Protein AF-A0A3C0Q3Q3-F1 (afdb_monomer_lite)

pLDDT: mean 77.37, std 17.8, range [29.98, 95.62]

Radius of gyration: 18.79 Å; chains: 1; bounding box: 55×65×34 Å

Foldseek 3Di:
DDDPCPPPPPFLKDFFDADPDPPVVVLNLLNVQLVVQLVPDDDPDVLCSLQVSLVVSCVVVVHDSLVSVVSRLLRPIAHQPSSGDPVNVVVLVVVVVVCVVVVDDDDPSSVVNQVSCVVVVNRPCPVVVVDDPDPPDDPDDDD

Structure (mmCIF, N/CA/C/O backbone):
data_AF-A0A3C0Q3Q3-F1
#
_entry.id   AF-A0A3C0Q3Q3-F1
#
loop_
_atom_site.group_PDB
_atom_site.id
_atom_site.type_symbol
_atom_site.label_atom_id
_atom_site.label_alt_id
_atom_site.label_comp_id
_atom_site.label_asym_id
_atom_site.label_entity_id
_atom_site.label_seq_id
_atom_site.pdbx_PDB_ins_code
_atom_site.Cartn_x
_atom_site.Cartn_y
_atom_site.Cartn_z
_atom_site.occupancy
_atom_site.B_iso_or_equiv
_atom_site.auth_seq_id
_atom_site.auth_comp_id
_atom_site.auth_asym_id
_atom_site.auth_atom_id
_atom_site.pdbx_PDB_model_num
ATOM 1 N N . MET A 1 1 ? -4.913 -23.157 -10.379 1.00 36.84 1 MET A N 1
ATOM 2 C CA . MET A 1 1 ? -3.984 -22.253 -9.663 1.00 36.84 1 MET A CA 1
ATOM 3 C C . MET A 1 1 ? -4.262 -22.405 -8.175 1.00 36.84 1 MET A C 1
ATOM 5 O O . MET A 1 1 ? -5.402 -22.213 -7.777 1.00 36.84 1 MET A O 1
ATOM 9 N N . LYS A 1 2 ? -3.289 -22.877 -7.382 1.00 29.98 2 LYS A N 1
ATOM 10 C CA . LYS A 1 2 ? -3.445 -23.031 -5.925 1.00 29.98 2 LYS A CA 1
ATOM 11 C C . LYS A 1 2 ? -3.562 -21.637 -5.307 1.00 29.98 2 LYS A C 1
ATOM 13 O O . LYS A 1 2 ? -2.643 -20.840 -5.480 1.00 29.98 2 LYS A O 1
ATOM 18 N N . LYS A 1 3 ? -4.666 -21.350 -4.612 1.00 36.56 3 LYS A N 1
ATOM 19 C CA . LYS A 1 3 ? -4.707 -20.232 -3.667 1.00 36.56 3 LYS A CA 1
ATOM 20 C C . LYS A 1 3 ? -3.620 -20.496 -2.627 1.00 36.56 3 LYS A C 1
ATOM 22 O O . LYS A 1 3 ? -3.539 -21.589 -2.073 1.00 36.56 3 LYS A O 1
ATOM 27 N N . VAL A 1 4 ? -2.714 -19.541 -2.450 1.00 47.16 4 VAL A N 1
ATOM 28 C CA . VAL A 1 4 ? -1.815 -19.543 -1.299 1.00 47.16 4 VAL A CA 1
ATOM 29 C C . VAL A 1 4 ? -2.683 -19.068 -0.145 1.00 47.16 4 VAL A C 1
ATOM 31 O O . VAL A 1 4 ? -2.879 -17.869 0.031 1.00 47.16 4 VAL A O 1
ATOM 34 N N . ASP A 1 5 ? -3.286 -20.022 0.557 1.00 40.38 5 ASP A N 1
ATOM 35 C CA . ASP A 1 5 ? -4.133 -19.766 1.716 1.00 40.38 5 ASP A CA 1
ATOM 36 C C . ASP A 1 5 ? -3.235 -19.337 2.889 1.00 40.38 5 ASP A C 1
ATOM 38 O O . ASP A 1 5 ? -2.856 -20.119 3.760 1.00 40.38 5 ASP A O 1
ATOM 42 N N . CYS A 1 6 ? -2.809 -18.074 2.874 1.00 49.09 6 CYS A N 1
ATOM 43 C CA . CYS A 1 6 ? -2.402 -17.386 4.087 1.00 49.09 6 CYS A CA 1
ATOM 44 C C . CYS A 1 6 ? -3.702 -17.077 4.833 1.00 49.09 6 CYS A C 1
ATOM 46 O O . CYS A 1 6 ? -4.398 -16.128 4.476 1.00 49.09 6 CYS A O 1
ATOM 48 N N . ASN A 1 7 ? -4.079 -17.927 5.790 1.00 45.56 7 ASN A N 1
ATOM 49 C CA . ASN A 1 7 ? -5.319 -17.785 6.551 1.00 45.56 7 ASN A CA 1
ATOM 50 C C . ASN A 1 7 ? -5.279 -16.531 7.441 1.00 45.56 7 ASN A C 1
ATOM 52 O O . ASN A 1 7 ? -5.017 -16.605 8.635 1.00 45.56 7 ASN A O 1
ATOM 56 N N . PHE A 1 8 ? -5.595 -15.381 6.851 1.00 56.03 8 PHE A N 1
ATOM 57 C CA . PHE A 1 8 ? -5.968 -14.138 7.527 1.00 56.03 8 PHE A CA 1
ATOM 58 C C . PHE A 1 8 ? -7.451 -14.169 7.941 1.00 56.03 8 PHE A C 1
ATOM 60 O O . PHE A 1 8 ? -8.127 -13.142 7.892 1.00 56.03 8 PHE A O 1
ATOM 67 N N . GLU A 1 9 ? -7.997 -15.341 8.287 1.00 45.59 9 GLU A N 1
ATOM 68 C CA . GLU A 1 9 ? -9.405 -15.498 8.666 1.00 45.59 9 GLU A CA 1
ATOM 69 C C . GLU A 1 9 ? -9.713 -14.603 9.880 1.00 45.59 9 GLU A C 1
ATOM 71 O O . GLU A 1 9 ? -9.248 -14.845 10.990 1.00 45.59 9 GLU A O 1
ATOM 76 N N . GLY A 1 10 ? -10.458 -13.517 9.645 1.00 54.94 10 GLY A N 1
ATOM 77 C CA . GLY A 1 10 ? -10.829 -12.520 10.659 1.00 54.94 10 GLY A CA 1
ATOM 78 C C . GLY A 1 10 ? -10.068 -11.190 10.594 1.00 54.94 10 GLY A C 1
ATOM 79 O O . GLY A 1 10 ? -10.497 -10.224 11.216 1.00 54.94 10 GLY A O 1
ATOM 80 N N . SER A 1 11 ? -8.991 -11.095 9.814 1.00 62.62 11 SER A N 1
ATOM 81 C CA . SER A 1 11 ? -8.273 -9.839 9.552 1.00 62.62 11 SER A CA 1
ATOM 82 C C . SER A 1 11 ? -8.690 -9.280 8.193 1.00 62.62 11 SER A C 1
ATOM 84 O O . SER A 1 11 ? -8.646 -9.989 7.192 1.00 62.62 11 SER A O 1
ATOM 86 N N . HIS A 1 12 ? -9.100 -8.010 8.141 1.00 81.12 12 HIS A N 1
ATOM 87 C CA . HIS A 1 12 ? -9.500 -7.314 6.912 1.00 81.12 12 HIS A CA 1
ATOM 88 C C . HIS A 1 12 ? -8.289 -6.985 6.016 1.00 81.12 12 HIS A C 1
ATOM 90 O O . HIS A 1 12 ? -8.049 -5.827 5.674 1.00 81.12 12 HIS A O 1
ATOM 96 N N . ILE A 1 13 ? -7.507 -8.006 5.665 1.00 86.38 13 ILE A N 1
ATOM 97 C CA . ILE A 1 13 ? -6.266 -7.910 4.902 1.00 86.38 13 ILE A CA 1
ATOM 98 C C . ILE A 1 13 ? -6.406 -8.741 3.626 1.00 86.38 13 ILE A C 1
ATOM 100 O O . ILE A 1 13 ? -6.746 -9.922 3.667 1.00 86.38 13 ILE A O 1
ATOM 104 N N . LEU A 1 14 ? -6.118 -8.120 2.487 1.00 89.06 14 LEU A N 1
ATOM 105 C CA . LEU A 1 14 ? -5.959 -8.758 1.188 1.00 89.06 14 LEU A CA 1
ATOM 106 C C . LEU A 1 14 ? -4.491 -8.641 0.794 1.00 89.06 14 LEU A C 1
ATOM 108 O O . LEU A 1 14 ? -3.936 -7.543 0.770 1.00 89.06 14 LEU A O 1
ATOM 112 N N . LEU A 1 15 ? -3.859 -9.778 0.518 1.00 89.06 15 LEU A N 1
ATOM 113 C CA . LEU A 1 15 ? -2.452 -9.829 0.140 1.00 89.06 15 LEU A CA 1
ATOM 114 C C . LEU A 1 15 ? -2.222 -9.328 -1.294 1.00 89.06 15 LEU A C 1
ATOM 116 O O . LEU A 1 15 ? -3.095 -9.509 -2.146 1.00 89.06 15 LEU A O 1
ATOM 120 N N . PRO A 1 16 ? -1.033 -8.764 -1.579 1.00 90.81 16 PRO A N 1
ATOM 121 C CA . PRO A 1 16 ? -0.663 -8.370 -2.929 1.00 90.81 16 PRO A CA 1
ATOM 122 C C . PRO A 1 16 ? -0.561 -9.591 -3.847 1.00 90.81 16 PRO A C 1
ATOM 124 O O . PRO A 1 16 ? -0.322 -10.722 -3.408 1.00 90.81 16 PRO A O 1
ATOM 127 N N . LEU A 1 17 ? -0.711 -9.347 -5.142 1.00 89.81 17 LEU A N 1
ATOM 128 C CA . LEU A 1 17 ? -0.505 -10.333 -6.192 1.00 89.81 17 LEU A CA 1
ATOM 129 C C . LEU A 1 17 ? 0.885 -10.153 -6.813 1.00 89.81 17 LEU A C 1
ATOM 131 O O . LEU A 1 17 ? 1.418 -9.041 -6.816 1.00 89.81 17 LEU A O 1
ATOM 135 N N . PRO A 1 18 ? 1.490 -11.231 -7.340 1.00 90.75 18 PRO A N 1
ATOM 136 C CA . PRO A 1 18 ? 2.739 -11.099 -8.072 1.00 90.75 18 PRO A CA 1
ATOM 137 C C . PRO A 1 18 ? 2.527 -10.189 -9.292 1.00 90.75 18 PRO A C 1
ATOM 139 O O . PRO A 1 18 ? 1.487 -10.300 -9.955 1.00 90.75 18 PRO A O 1
ATOM 142 N N . PRO A 1 19 ? 3.489 -9.311 -9.621 1.00 89.38 19 PRO A N 1
ATOM 143 C CA . PRO A 1 19 ? 3.409 -8.524 -10.840 1.00 89.38 19 PRO A CA 1
ATOM 144 C C . PRO A 1 19 ? 3.380 -9.449 -12.061 1.00 89.38 19 PRO A C 1
ATOM 146 O O . PRO A 1 19 ? 4.109 -10.438 -12.136 1.00 89.38 19 PRO A O 1
ATOM 149 N N . MET A 1 20 ? 2.502 -9.130 -13.012 1.00 84.31 20 MET A N 1
ATOM 150 C CA . MET A 1 20 ? 2.308 -9.920 -14.237 1.00 84.31 20 MET A CA 1
ATOM 151 C C . MET A 1 20 ? 3.218 -9.458 -15.381 1.00 84.31 20 MET A C 1
ATOM 153 O O . MET A 1 20 ? 3.383 -10.180 -16.362 1.00 84.31 20 MET A O 1
ATOM 157 N N . ASP A 1 21 ? 3.783 -8.253 -15.274 1.00 85.94 21 ASP A N 1
ATOM 158 C CA . ASP A 1 21 ? 4.706 -7.716 -16.266 1.00 85.94 21 ASP A CA 1
ATOM 159 C C . ASP A 1 21 ? 6.110 -8.289 -16.045 1.00 85.94 21 ASP A C 1
ATOM 161 O O . ASP A 1 21 ? 6.652 -8.254 -14.942 1.00 85.94 21 ASP A O 1
ATOM 165 N N . VAL A 1 22 ? 6.713 -8.791 -17.120 1.00 75.38 22 VAL A N 1
ATOM 166 C CA . VAL A 1 22 ? 8.070 -9.352 -17.122 1.00 75.38 22 VAL A CA 1
ATOM 167 C C . VAL A 1 22 ? 9.118 -8.264 -16.864 1.00 75.38 22 VAL A C 1
ATOM 169 O O . VAL A 1 22 ? 10.205 -8.569 -16.393 1.00 75.38 22 VAL A O 1
ATOM 172 N N . LYS A 1 23 ? 8.800 -6.992 -17.141 1.00 84.31 23 LYS A N 1
ATOM 173 C CA . LYS A 1 23 ? 9.710 -5.857 -16.910 1.00 84.31 23 LYS A CA 1
ATOM 174 C C . LYS A 1 23 ? 9.690 -5.322 -15.476 1.00 84.31 23 LYS A C 1
ATOM 176 O O . LYS A 1 23 ? 10.527 -4.489 -15.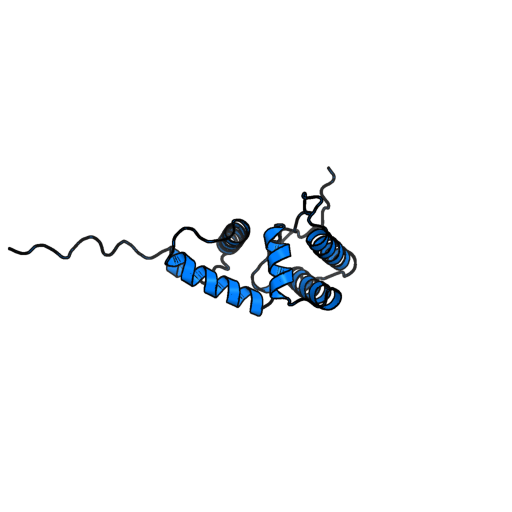141 1.00 84.31 23 LYS A O 1
ATOM 181 N N . ALA A 1 24 ? 8.764 -5.787 -14.641 1.00 87.56 24 ALA A N 1
ATOM 182 C CA . ALA A 1 24 ? 8.590 -5.335 -13.262 1.00 87.56 24 ALA A CA 1
ATOM 183 C C . ALA A 1 24 ? 9.486 -6.129 -12.288 1.00 87.56 24 ALA A C 1
ATOM 185 O O . ALA A 1 24 ? 9.014 -6.718 -11.313 1.00 87.56 24 ALA A O 1
ATOM 186 N N . GLU A 1 25 ? 10.787 -6.217 -12.597 1.00 90.69 25 GLU A N 1
ATOM 187 C CA . GLU A 1 25 ? 11.763 -6.978 -11.798 1.00 90.69 25 GLU A CA 1
ATOM 188 C C . GLU A 1 25 ? 11.867 -6.426 -10.371 1.00 90.69 25 GLU A C 1
ATOM 190 O O . GLU A 1 25 ? 11.909 -7.184 -9.403 1.00 90.69 25 GLU A O 1
ATOM 195 N N . PHE A 1 26 ? 11.827 -5.100 -10.234 1.00 91.50 26 PHE A N 1
ATOM 196 C CA . PHE A 1 26 ? 11.907 -4.425 -8.944 1.00 91.50 26 PHE A CA 1
ATOM 197 C C . PHE A 1 26 ? 10.679 -4.710 -8.071 1.00 91.50 26 PHE A C 1
ATOM 199 O O . PHE A 1 26 ? 10.800 -5.075 -6.903 1.00 91.50 26 PHE A O 1
ATOM 206 N N . GLU A 1 27 ? 9.480 -4.603 -8.639 1.00 92.88 27 GLU A N 1
ATOM 207 C CA . GLU A 1 27 ? 8.223 -4.891 -7.955 1.00 92.88 27 GLU A CA 1
ATOM 208 C C . GLU A 1 27 ? 8.109 -6.377 -7.600 1.00 92.88 27 GLU A C 1
ATOM 210 O O . GLU A 1 27 ? 7.559 -6.723 -6.551 1.00 92.88 27 GLU A O 1
ATOM 215 N N . MET A 1 28 ? 8.654 -7.262 -8.443 1.00 94.00 28 MET A N 1
ATOM 216 C CA . MET A 1 28 ? 8.743 -8.690 -8.147 1.00 94.00 28 MET A CA 1
ATOM 217 C C . MET A 1 28 ? 9.643 -8.935 -6.934 1.00 94.00 28 MET A C 1
ATOM 219 O O . MET A 1 28 ? 9.269 -9.697 -6.042 1.00 94.00 28 MET A O 1
ATOM 223 N N . ASP A 1 29 ? 10.787 -8.258 -6.854 1.00 94.25 29 ASP A N 1
ATOM 224 C CA . ASP A 1 29 ? 11.692 -8.353 -5.709 1.00 94.25 29 ASP A CA 1
ATOM 225 C C . ASP A 1 29 ? 11.038 -7.859 -4.412 1.00 94.25 29 ASP A C 1
ATOM 227 O O . ASP A 1 29 ? 11.123 -8.544 -3.384 1.00 94.25 29 ASP A O 1
ATOM 231 N N . VAL A 1 30 ? 10.323 -6.728 -4.463 1.00 94.81 30 VAL A N 1
ATOM 232 C CA . VAL A 1 30 ? 9.508 -6.221 -3.344 1.00 94.81 30 VAL A CA 1
ATOM 233 C C . VAL A 1 30 ? 8.496 -7.283 -2.906 1.00 94.81 30 VAL A C 1
ATOM 235 O O . VAL A 1 30 ? 8.448 -7.662 -1.731 1.00 94.81 30 VAL A O 1
ATOM 238 N N . TYR A 1 31 ? 7.718 -7.811 -3.855 1.00 94.69 31 TYR A N 1
ATOM 239 C CA . TYR A 1 31 ? 6.688 -8.817 -3.610 1.00 94.69 31 TYR A CA 1
ATOM 240 C C . TYR A 1 31 ? 7.255 -10.088 -2.966 1.00 94.69 31 TYR A C 1
ATOM 242 O O . TYR A 1 31 ? 6.741 -10.563 -1.949 1.00 94.69 31 TYR A O 1
ATOM 250 N N . VAL A 1 32 ? 8.330 -10.643 -3.532 1.00 94.69 32 VAL A N 1
ATOM 251 C CA . VAL A 1 32 ? 8.940 -11.893 -3.062 1.00 94.69 32 VAL A CA 1
ATOM 252 C C . VAL A 1 32 ? 9.472 -11.730 -1.643 1.00 94.69 32 VAL A C 1
ATOM 254 O O . VAL A 1 32 ? 9.241 -12.605 -0.804 1.00 94.69 32 VAL A O 1
ATOM 257 N N . ARG A 1 33 ? 10.158 -10.620 -1.346 1.00 94.25 33 ARG A N 1
ATOM 258 C CA . ARG A 1 33 ? 10.709 -10.354 -0.009 1.00 94.25 33 ARG A CA 1
ATOM 259 C C . ARG A 1 33 ? 9.601 -10.170 1.022 1.00 94.25 33 ARG A C 1
ATOM 261 O O . ARG A 1 33 ? 9.660 -10.798 2.080 1.00 94.25 33 ARG A O 1
ATOM 268 N N . PHE A 1 34 ? 8.565 -9.409 0.679 1.00 94.56 34 PHE A N 1
ATOM 269 C CA . PHE A 1 34 ? 7.393 -9.199 1.527 1.00 94.56 34 PHE A CA 1
ATOM 270 C C . PHE A 1 34 ? 6.683 -10.520 1.858 1.00 94.56 34 PHE A C 1
ATOM 272 O O . PHE A 1 34 ? 6.510 -10.881 3.024 1.00 94.56 34 PHE A O 1
ATOM 279 N N . MET A 1 35 ? 6.343 -11.304 0.831 1.00 93.75 35 MET A N 1
ATOM 280 C CA . MET A 1 35 ? 5.658 -12.589 0.997 1.00 93.75 35 MET A CA 1
ATOM 281 C C . MET A 1 35 ? 6.513 -13.622 1.735 1.00 93.75 35 MET A C 1
ATOM 283 O O . MET A 1 35 ? 5.987 -14.456 2.477 1.00 93.75 35 MET A O 1
ATOM 287 N N . ARG A 1 36 ? 7.838 -13.583 1.550 1.00 92.12 36 ARG A N 1
ATOM 288 C CA . ARG A 1 36 ? 8.771 -14.440 2.285 1.00 92.12 36 ARG A CA 1
ATOM 289 C C . ARG A 1 36 ? 8.784 -14.094 3.769 1.00 92.12 36 ARG A C 1
ATOM 291 O O . ARG A 1 36 ? 8.708 -15.017 4.577 1.00 92.12 36 ARG A O 1
ATOM 298 N N . TYR A 1 37 ? 8.837 -12.810 4.119 1.00 91.69 37 TYR A N 1
ATOM 299 C CA . TYR A 1 37 ? 8.818 -12.365 5.512 1.00 91.69 37 TYR A CA 1
ATOM 300 C C . TYR A 1 37 ? 7.537 -12.818 6.222 1.00 91.69 37 TYR A C 1
ATOM 302 O O . TYR A 1 37 ? 7.613 -13.487 7.252 1.00 91.69 37 TYR A O 1
ATOM 310 N N . LEU A 1 38 ? 6.369 -12.566 5.617 1.00 89.19 38 LEU A N 1
ATOM 311 C CA . LEU A 1 38 ? 5.073 -12.965 6.183 1.00 89.19 38 LEU A CA 1
ATOM 312 C C . LEU A 1 38 ? 4.941 -14.479 6.409 1.00 89.19 38 LEU A C 1
ATOM 314 O O . LEU A 1 38 ? 4.206 -14.910 7.291 1.00 89.19 38 LEU A O 1
ATOM 318 N N . ARG A 1 39 ? 5.645 -15.302 5.623 1.00 88.00 39 ARG A N 1
ATOM 319 C CA . ARG A 1 39 ? 5.668 -16.761 5.809 1.00 88.00 39 ARG A CA 1
ATOM 320 C C . ARG A 1 39 ? 6.632 -17.205 6.910 1.00 88.00 39 ARG A C 1
ATOM 322 O O . ARG A 1 39 ? 6.413 -18.246 7.521 1.00 88.00 39 ARG A O 1
ATOM 329 N N . GLN A 1 40 ? 7.731 -16.481 7.100 1.00 86.88 40 GLN A N 1
ATOM 330 C CA . GLN A 1 40 ? 8.800 -16.862 8.024 1.00 86.88 40 GLN A CA 1
ATOM 331 C C . GLN A 1 40 ? 8.534 -16.409 9.456 1.00 86.88 40 GLN A C 1
ATOM 333 O O . GLN A 1 40 ? 8.946 -17.095 10.390 1.00 86.88 40 GLN A O 1
ATOM 338 N N . VAL A 1 41 ? 7.864 -15.272 9.630 1.00 80.56 41 VAL A N 1
ATOM 339 C CA . VAL A 1 41 ? 7.629 -14.678 10.944 1.00 80.56 41 VAL A CA 1
ATOM 340 C C . VAL A 1 41 ? 6.186 -14.958 11.369 1.00 80.56 41 VAL A C 1
ATOM 342 O O . VAL A 1 41 ? 5.265 -14.382 10.792 1.00 80.56 41 VAL A O 1
ATOM 345 N N . PRO A 1 42 ? 5.948 -15.837 12.360 1.00 75.62 42 PRO A N 1
ATOM 346 C CA . PRO A 1 42 ? 4.610 -16.037 12.897 1.00 75.62 42 PRO A CA 1
ATOM 347 C C . PRO A 1 42 ? 4.206 -14.802 13.706 1.00 75.62 42 PRO A C 1
ATOM 349 O O . PRO A 1 42 ? 4.866 -14.451 14.684 1.00 75.62 42 PRO A O 1
ATOM 352 N N . VAL A 1 43 ? 3.115 -14.143 13.314 1.00 77.50 43 VAL A N 1
ATOM 353 C CA . VAL A 1 43 ? 2.616 -12.946 14.001 1.00 77.50 43 VAL A CA 1
ATOM 354 C C . VAL A 1 43 ? 1.189 -13.184 14.472 1.00 77.50 43 VAL A C 1
ATOM 356 O O . VAL A 1 43 ? 0.305 -13.464 13.672 1.00 77.50 43 VAL A O 1
ATOM 359 N N . SER A 1 44 ? 0.942 -13.027 15.775 1.00 76.88 44 SER A N 1
ATOM 360 C CA . SER A 1 44 ? -0.403 -13.169 16.357 1.00 76.88 44 SER A CA 1
ATOM 361 C C . SER A 1 44 ? -1.352 -12.033 15.952 1.00 76.88 44 SER A C 1
ATOM 363 O O . SER A 1 44 ? -2.568 -12.176 16.030 1.00 76.88 44 SER A O 1
ATOM 365 N N . ARG A 1 45 ? -0.796 -10.881 15.552 1.00 82.00 45 ARG A N 1
ATOM 366 C CA . ARG A 1 45 ? -1.514 -9.690 15.080 1.00 82.00 45 ARG A CA 1
ATOM 367 C C . ARG A 1 45 ? -1.102 -9.361 13.650 1.00 82.00 45 ARG A C 1
ATOM 369 O O . ARG A 1 45 ? -0.068 -8.739 13.421 1.00 82.00 45 ARG A O 1
ATOM 376 N N . HIS A 1 46 ? -1.936 -9.760 12.705 1.00 83.62 46 HIS A N 1
ATOM 377 C CA . HIS A 1 46 ? -1.652 -9.664 11.279 1.00 83.62 46 HIS A CA 1
ATOM 378 C C . HIS A 1 46 ? -1.375 -8.237 10.777 1.00 83.62 46 HIS A C 1
ATOM 380 O O . HIS A 1 46 ? -0.489 -8.064 9.945 1.00 83.62 46 HIS A O 1
ATOM 386 N N . ASP A 1 47 ? -2.038 -7.216 11.329 1.00 83.94 47 ASP A N 1
ATOM 387 C CA . ASP A 1 47 ? -1.804 -5.811 10.949 1.00 83.94 47 ASP A CA 1
ATOM 388 C C . ASP A 1 47 ? -0.369 -5.366 11.261 1.00 83.94 47 ASP A C 1
ATOM 390 O O . ASP A 1 47 ? 0.284 -4.717 10.449 1.00 83.94 47 ASP A O 1
ATOM 394 N N . ILE A 1 48 ? 0.146 -5.782 12.425 1.00 86.19 48 ILE A N 1
ATOM 395 C CA . ILE A 1 48 ? 1.531 -5.513 12.826 1.00 86.19 48 ILE A CA 1
ATOM 396 C C . ILE A 1 48 ? 2.484 -6.270 11.906 1.00 86.19 48 ILE A C 1
ATOM 398 O O . ILE A 1 48 ? 3.490 -5.711 11.494 1.00 86.19 48 ILE A O 1
ATOM 402 N N . GLY A 1 49 ? 2.150 -7.512 11.546 1.00 89.75 49 GLY A N 1
ATOM 403 C CA . GLY A 1 49 ? 2.965 -8.312 10.634 1.00 89.75 49 GLY A CA 1
ATOM 404 C C . GLY A 1 49 ? 3.111 -7.680 9.251 1.00 89.75 49 GLY A C 1
ATOM 405 O O . GLY A 1 49 ? 4.189 -7.741 8.669 1.00 89.75 49 GLY A O 1
ATOM 406 N N . VAL A 1 50 ? 2.057 -7.037 8.739 1.00 91.62 50 VAL A N 1
ATOM 407 C CA . VAL A 1 50 ? 2.119 -6.281 7.479 1.00 91.62 50 VAL A CA 1
ATOM 408 C C . VAL A 1 50 ? 3.008 -5.049 7.630 1.00 91.62 50 VAL A C 1
ATOM 410 O O . VAL A 1 50 ? 3.901 -4.863 6.806 1.00 91.62 50 VAL A O 1
ATOM 413 N N . LEU A 1 51 ? 2.830 -4.257 8.692 1.00 93.06 51 LEU A N 1
ATOM 414 C CA . LEU A 1 51 ? 3.658 -3.075 8.945 1.00 93.06 51 LEU A CA 1
ATOM 415 C C . LEU A 1 51 ? 5.147 -3.434 9.062 1.00 93.06 51 LEU A C 1
ATOM 417 O O . LEU A 1 51 ? 5.985 -2.824 8.402 1.00 93.06 51 LEU A O 1
ATOM 421 N N . THR A 1 52 ? 5.482 -4.455 9.854 1.00 92.88 52 THR A N 1
ATOM 422 C CA . THR A 1 52 ? 6.877 -4.875 10.039 1.00 92.88 52 THR A CA 1
ATOM 423 C C . THR A 1 52 ? 7.456 -5.501 8.776 1.00 92.88 52 THR A C 1
ATOM 425 O O . THR A 1 52 ? 8.644 -5.342 8.515 1.00 92.88 52 THR A O 1
ATOM 428 N N . ALA A 1 53 ? 6.642 -6.184 7.966 1.00 94.06 53 ALA A N 1
ATOM 429 C CA . ALA A 1 53 ? 7.075 -6.688 6.667 1.00 94.06 53 ALA A CA 1
ATOM 430 C C . ALA A 1 53 ? 7.397 -5.548 5.689 1.00 94.06 53 ALA A C 1
ATOM 432 O O . ALA A 1 53 ? 8.375 -5.652 4.956 1.00 94.06 53 ALA A O 1
ATOM 433 N N . ILE A 1 54 ? 6.612 -4.464 5.686 1.00 94.81 54 ILE A N 1
ATOM 434 C CA . ILE A 1 54 ? 6.891 -3.268 4.875 1.00 94.81 54 ILE A CA 1
ATOM 435 C C . ILE A 1 54 ? 8.233 -2.660 5.285 1.00 94.81 54 ILE A C 1
ATOM 437 O O . ILE A 1 54 ? 9.097 -2.498 4.428 1.00 94.81 54 ILE A O 1
ATOM 441 N N . GLN A 1 55 ? 8.421 -2.402 6.582 1.00 94.25 55 GLN A N 1
ATOM 442 C CA . GLN A 1 55 ? 9.659 -1.826 7.122 1.00 94.25 55 GLN A CA 1
ATOM 443 C C . GLN A 1 55 ? 10.870 -2.713 6.822 1.00 94.25 55 GLN A C 1
ATOM 445 O O . GLN A 1 55 ? 11.891 -2.244 6.338 1.00 94.25 55 GLN A O 1
ATOM 450 N N . TYR A 1 56 ? 10.730 -4.029 7.003 1.00 94.75 56 TYR A N 1
ATOM 451 C CA . TYR A 1 56 ? 11.789 -4.978 6.669 1.00 94.75 56 TYR A CA 1
ATOM 452 C C . TYR A 1 56 ? 12.192 -4.906 5.191 1.00 94.75 56 TYR A C 1
ATOM 454 O O . TYR A 1 56 ? 13.375 -4.964 4.863 1.00 94.75 56 TYR A O 1
ATOM 462 N N . VAL A 1 57 ? 11.221 -4.816 4.278 1.00 95.62 57 VAL A N 1
ATOM 463 C CA . VAL A 1 57 ? 11.513 -4.727 2.843 1.00 95.62 57 VAL A CA 1
ATOM 464 C C . VAL A 1 57 ? 12.138 -3.376 2.496 1.00 95.62 57 VAL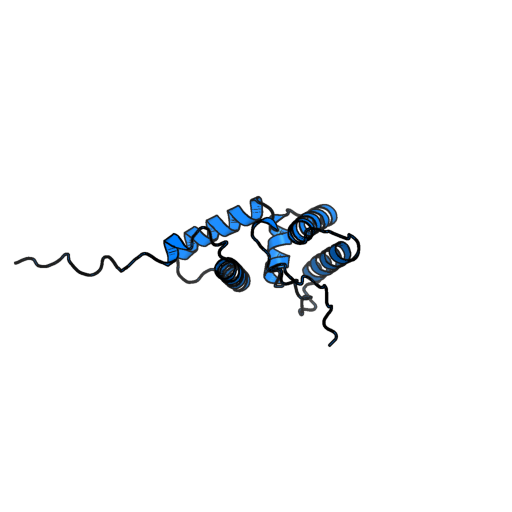 A C 1
ATOM 466 O O . VAL A 1 57 ? 13.081 -3.357 1.710 1.00 95.62 57 VAL A O 1
ATOM 469 N N . ALA A 1 58 ? 11.666 -2.286 3.100 1.00 95.50 58 ALA A N 1
ATOM 470 C CA . ALA A 1 58 ? 12.244 -0.952 2.967 1.00 95.50 58 ALA A CA 1
ATOM 471 C C . ALA A 1 58 ? 13.720 -0.926 3.388 1.00 95.50 58 ALA A C 1
ATOM 473 O O . ALA A 1 58 ? 14.574 -0.576 2.573 1.00 95.50 58 ALA A O 1
ATOM 474 N N . ASP A 1 59 ? 14.034 -1.440 4.580 1.00 95.31 59 ASP A N 1
ATOM 475 C CA . ASP A 1 59 ? 15.405 -1.554 5.089 1.00 95.31 59 ASP A CA 1
ATOM 476 C C . ASP A 1 59 ? 16.286 -2.429 4.183 1.00 95.31 59 ASP A C 1
ATOM 478 O O . ASP A 1 59 ? 17.429 -2.094 3.877 1.00 95.31 59 ASP A O 1
ATOM 482 N N . MET A 1 60 ? 15.760 -3.566 3.716 1.00 93.50 60 MET A N 1
ATOM 483 C CA . MET A 1 60 ? 16.502 -4.495 2.856 1.00 93.50 60 MET A CA 1
ATOM 484 C C . MET A 1 60 ? 16.770 -3.951 1.451 1.00 93.50 60 MET A C 1
ATOM 486 O O . MET A 1 60 ? 17.652 -4.474 0.765 1.00 93.50 60 MET A O 1
ATOM 490 N N . MET A 1 61 ? 15.970 -2.989 0.995 1.00 93.25 61 MET A N 1
ATOM 491 C CA . MET A 1 61 ? 16.074 -2.391 -0.335 1.00 93.25 61 MET A CA 1
ATOM 492 C C . MET A 1 61 ? 16.662 -0.977 -0.308 1.00 93.25 61 MET A C 1
ATOM 494 O O . MET A 1 61 ? 16.868 -0.423 -1.382 1.00 93.25 61 MET A O 1
ATOM 498 N N . ASP A 1 62 ? 16.958 -0.430 0.877 1.00 94.31 62 ASP A N 1
ATOM 499 C CA . ASP A 1 62 ? 17.414 0.952 1.089 1.00 94.31 62 ASP A CA 1
ATOM 500 C C . ASP A 1 62 ? 16.468 1.983 0.446 1.00 94.31 62 ASP A C 1
ATOM 502 O O . ASP A 1 62 ? 16.871 2.918 -0.244 1.00 94.31 62 ASP A O 1
ATOM 506 N N . MET A 1 63 ? 15.163 1.758 0.623 1.00 94.19 63 MET A N 1
ATOM 507 C CA . MET A 1 63 ? 14.096 2.577 0.050 1.00 94.19 63 MET A CA 1
ATOM 508 C C . MET A 1 63 ? 13.153 3.054 1.146 1.00 94.19 63 MET A C 1
ATOM 510 O O . MET A 1 63 ? 12.965 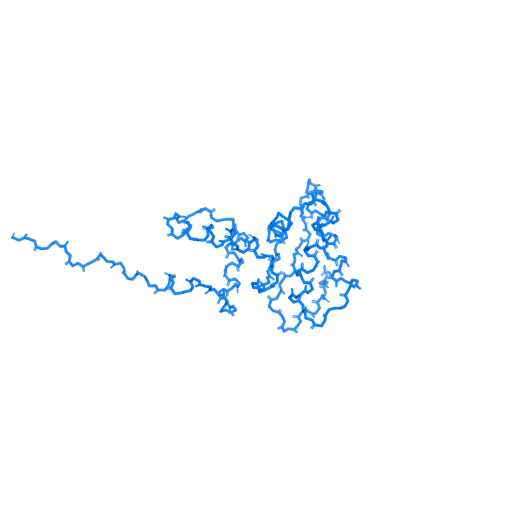2.352 2.135 1.00 94.19 63 MET A O 1
ATOM 514 N N . PRO A 1 64 ? 12.502 4.214 0.977 1.00 93.25 64 PRO A N 1
ATOM 515 C CA . PRO A 1 64 ? 11.609 4.721 1.999 1.00 93.25 64 PRO A CA 1
ATOM 516 C C . PRO A 1 64 ? 10.315 3.898 2.083 1.00 93.25 64 PRO A C 1
ATOM 518 O O . PRO A 1 64 ? 9.770 3.435 1.069 1.00 93.25 64 PRO A O 1
ATOM 521 N N . ASP A 1 65 ? 9.799 3.772 3.305 1.00 92.06 65 ASP A N 1
ATOM 522 C CA . ASP A 1 65 ? 8.592 3.019 3.650 1.00 92.06 65 ASP A CA 1
ATOM 523 C C . ASP A 1 65 ? 7.394 3.379 2.761 1.00 92.06 65 ASP A C 1
ATOM 525 O O . ASP A 1 65 ? 6.656 2.493 2.314 1.00 92.06 65 ASP A O 1
ATOM 529 N N . GLU A 1 66 ? 7.191 4.668 2.457 1.00 91.62 66 GLU A N 1
ATOM 530 C CA . GLU A 1 66 ? 6.070 5.107 1.626 1.00 91.62 66 GLU A CA 1
ATOM 531 C C . GLU A 1 66 ? 6.147 4.578 0.194 1.00 91.62 66 GLU A C 1
ATOM 533 O O . GLU A 1 66 ? 5.112 4.288 -0.414 1.00 91.62 66 GLU A O 1
ATOM 538 N N . HIS A 1 67 ? 7.355 4.414 -0.344 1.00 92.31 67 HIS A N 1
ATOM 539 C CA . HIS A 1 67 ? 7.551 3.953 -1.709 1.00 92.31 67 HIS A CA 1
ATOM 540 C C . HIS A 1 67 ? 7.251 2.459 -1.826 1.00 92.31 67 HIS A C 1
ATOM 542 O O . HIS A 1 67 ? 6.477 2.046 -2.692 1.00 92.31 67 HIS A O 1
ATOM 548 N N . ILE A 1 68 ? 7.783 1.662 -0.898 1.00 94.56 68 ILE A N 1
ATOM 549 C CA . ILE A 1 68 ? 7.511 0.223 -0.819 1.00 94.56 68 ILE A CA 1
ATOM 550 C C . ILE A 1 68 ? 6.025 -0.030 -0.564 1.00 94.56 68 ILE A C 1
ATOM 552 O O . ILE A 1 68 ? 5.405 -0.853 -1.240 1.00 94.56 68 ILE A O 1
ATOM 556 N N . THR A 1 69 ? 5.419 0.734 0.348 1.00 94.06 69 THR A N 1
ATOM 557 C CA . THR A 1 69 ? 3.981 0.647 0.626 1.00 94.06 69 THR A CA 1
ATOM 558 C C . THR A 1 69 ? 3.154 0.947 -0.617 1.00 94.06 69 THR A C 1
ATOM 560 O O . THR A 1 69 ? 2.223 0.205 -0.929 1.00 94.06 69 THR A O 1
ATOM 563 N N . LYS A 1 70 ? 3.502 2.003 -1.363 1.00 91.62 70 LYS A N 1
ATOM 564 C CA . LYS A 1 70 ? 2.815 2.355 -2.607 1.00 91.62 70 LYS A CA 1
ATOM 565 C C . LYS A 1 70 ? 2.863 1.207 -3.614 1.00 91.62 70 LYS A C 1
ATOM 567 O O . LYS A 1 70 ? 1.821 0.864 -4.161 1.00 91.62 70 LYS A O 1
ATOM 572 N N . ILE A 1 71 ? 4.033 0.603 -3.825 1.00 92.06 71 ILE A N 1
ATOM 573 C CA . ILE A 1 71 ? 4.192 -0.535 -4.743 1.00 92.06 71 ILE A CA 1
ATOM 574 C C . ILE A 1 71 ? 3.310 -1.701 -4.304 1.00 92.06 71 ILE A C 1
ATOM 576 O O . ILE A 1 71 ? 2.557 -2.239 -5.108 1.00 92.06 71 ILE A O 1
ATOM 580 N N . LEU A 1 72 ? 3.338 -2.066 -3.021 1.00 92.31 72 LEU A N 1
ATOM 581 C CA . LEU A 1 72 ? 2.517 -3.160 -2.503 1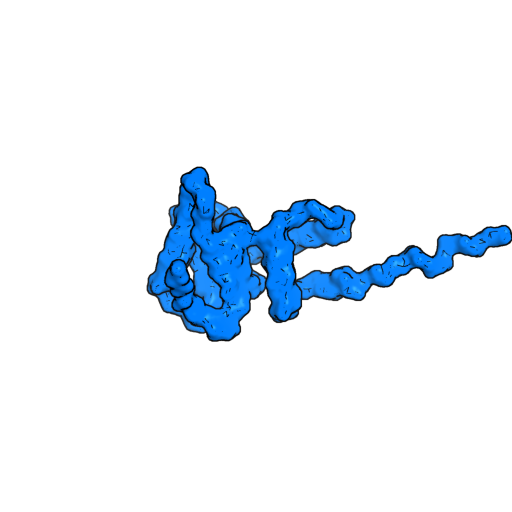.00 92.31 72 LEU A CA 1
ATOM 582 C C . LEU A 1 72 ? 1.016 -2.880 -2.668 1.00 92.31 72 LEU A C 1
ATOM 584 O O . LEU A 1 72 ? 0.262 -3.783 -3.034 1.00 92.31 72 LEU A O 1
ATOM 588 N N . VAL A 1 73 ? 0.572 -1.640 -2.446 1.00 91.56 73 VAL A N 1
ATOM 589 C CA . VAL A 1 73 ? -0.818 -1.220 -2.683 1.00 91.56 73 VAL A CA 1
ATOM 590 C C . VAL A 1 73 ? -1.170 -1.289 -4.169 1.00 91.56 73 VAL A C 1
ATOM 592 O O . VAL A 1 73 ? -2.244 -1.797 -4.504 1.00 91.56 73 VAL A O 1
ATOM 595 N N . ASP A 1 74 ? -0.281 -0.844 -5.056 1.00 89.81 74 ASP A N 1
ATOM 596 C CA . ASP A 1 74 ? -0.459 -0.937 -6.510 1.00 89.81 74 ASP A CA 1
ATOM 597 C C . ASP A 1 74 ? -0.538 -2.410 -6.974 1.00 89.81 74 ASP A C 1
ATOM 599 O O . ASP A 1 74 ? -1.326 -2.732 -7.861 1.00 89.81 74 ASP A O 1
ATOM 603 N N . LEU A 1 75 ? 0.171 -3.324 -6.300 1.00 90.06 75 LEU A N 1
ATOM 604 C CA . LEU A 1 75 ? 0.084 -4.781 -6.491 1.00 90.06 75 LEU A CA 1
ATOM 605 C C . LEU A 1 75 ? -1.154 -5.436 -5.845 1.00 90.06 75 LEU A C 1
ATOM 607 O O . LEU A 1 75 ? -1.353 -6.646 -5.973 1.00 90.06 75 LEU A O 1
ATOM 611 N N . GLY A 1 76 ? -1.996 -4.669 -5.148 1.00 89.12 76 GLY A N 1
ATOM 612 C CA . GLY A 1 76 ? -3.266 -5.148 -4.592 1.00 89.12 76 GLY A CA 1
ATOM 613 C C . GLY A 1 76 ? -3.286 -5.394 -3.082 1.00 89.12 76 GLY A C 1
ATOM 614 O O . GLY A 1 76 ? -4.280 -5.919 -2.587 1.00 89.12 76 GLY A O 1
ATOM 615 N N . LEU A 1 77 ? -2.253 -4.995 -2.328 1.00 91.50 77 LEU A N 1
ATOM 616 C CA . LEU A 1 77 ? -2.297 -5.039 -0.862 1.00 91.50 77 LEU A CA 1
ATOM 617 C C . LEU A 1 77 ? -3.429 -4.136 -0.347 1.00 91.50 77 LEU A C 1
ATOM 619 O O . LEU A 1 77 ? -3.483 -2.937 -0.643 1.00 91.50 77 LEU A O 1
ATOM 623 N N . ARG A 1 78 ? -4.332 -4.699 0.453 1.00 90.69 78 ARG A N 1
ATOM 624 C CA . ARG A 1 78 ? -5.362 -3.958 1.192 1.00 90.69 78 ARG A CA 1
ATOM 625 C C . ARG A 1 78 ? -5.265 -4.370 2.646 1.00 90.69 78 ARG A C 1
ATOM 627 O O . ARG A 1 78 ? -5.230 -5.555 2.939 1.00 90.69 78 ARG A O 1
ATOM 634 N N . ALA A 1 79 ? -5.210 -3.414 3.555 1.00 89.38 79 ALA A N 1
ATOM 635 C CA . ALA A 1 79 ? -5.118 -3.688 4.982 1.00 89.38 79 ALA A CA 1
ATOM 636 C C . ALA A 1 79 ? -5.793 -2.554 5.771 1.00 89.38 79 ALA A C 1
ATOM 638 O O . ALA A 1 79 ? -6.086 -1.500 5.187 1.00 89.38 79 ALA A O 1
ATOM 639 N N . PRO A 1 80 ? -6.062 -2.741 7.072 1.00 86.81 80 PRO A N 1
ATOM 640 C CA . PRO A 1 80 ? -6.491 -1.657 7.949 1.00 86.81 80 PRO A CA 1
ATOM 641 C C . PRO A 1 80 ? -5.458 -0.531 7.993 1.00 86.81 80 PRO A C 1
ATOM 643 O O . PRO A 1 80 ? -4.274 -0.746 7.731 1.00 86.81 80 PRO A O 1
ATOM 646 N N . ARG A 1 81 ? -5.877 0.681 8.365 1.00 86.75 81 ARG A N 1
ATOM 647 C CA . ARG A 1 81 ? -4.975 1.846 8.390 1.00 86.75 81 ARG A CA 1
ATOM 648 C C . ARG A 1 81 ? -3.775 1.632 9.312 1.00 86.75 81 ARG A C 1
ATOM 650 O O . ARG A 1 81 ? -2.680 2.070 8.988 1.00 86.75 81 ARG A O 1
ATOM 657 N N . MET A 1 82 ? -3.965 0.917 10.419 1.00 85.50 82 MET A N 1
ATOM 658 C CA . MET A 1 82 ? -2.904 0.618 11.391 1.00 85.50 82 MET A CA 1
ATOM 659 C C . MET A 1 82 ? -1.782 -0.276 10.838 1.00 85.50 82 MET A C 1
ATOM 661 O O . MET A 1 82 ? -0.716 -0.341 11.441 1.00 85.50 82 MET A O 1
ATOM 665 N N . ALA A 1 83 ? -2.019 -0.973 9.724 1.00 88.31 83 ALA A N 1
ATOM 666 C CA . ALA A 1 83 ? -1.038 -1.843 9.083 1.00 88.31 83 ALA A CA 1
ATOM 667 C C . ALA A 1 83 ? -0.067 -1.087 8.159 1.00 88.31 83 ALA A C 1
ATOM 669 O O . ALA A 1 83 ? 0.851 -1.695 7.611 1.00 88.31 83 ALA A O 1
ATOM 670 N N . PHE A 1 84 ? -0.278 0.216 7.954 1.00 90.94 84 PHE A N 1
ATOM 671 C CA . PHE A 1 84 ? 0.529 1.038 7.060 1.00 90.94 84 PHE A CA 1
ATOM 672 C C . PHE A 1 84 ? 1.406 2.035 7.828 1.00 90.94 84 PHE A C 1
ATOM 674 O O . PHE A 1 84 ? 0.992 2.525 8.882 1.00 90.94 84 PHE A O 1
ATOM 681 N N . PRO A 1 85 ? 2.588 2.387 7.287 1.00 91.44 85 PRO A N 1
ATOM 682 C CA . PRO A 1 85 ? 3.427 3.444 7.840 1.00 91.44 85 PRO A CA 1
ATOM 683 C C . PRO A 1 85 ? 2.696 4.789 7.889 1.00 91.44 85 PRO A C 1
ATOM 685 O O . PRO A 1 85 ? 1.981 5.158 6.953 1.00 91.44 85 PRO A O 1
ATOM 688 N N . GLU A 1 86 ? 2.918 5.557 8.956 1.00 89.56 86 GLU A N 1
ATOM 689 C CA . GLU A 1 86 ? 2.275 6.863 9.159 1.00 89.56 86 GLU A CA 1
ATOM 690 C C . GLU A 1 86 ? 2.577 7.839 8.014 1.00 89.56 86 GLU A C 1
ATOM 692 O O . GLU A 1 86 ? 1.667 8.481 7.490 1.00 89.56 86 GLU A O 1
ATOM 697 N N . VAL A 1 87 ? 3.826 7.852 7.539 1.00 88.88 87 VAL A N 1
ATOM 698 C CA . VAL A 1 87 ? 4.277 8.690 6.416 1.00 88.88 87 VAL A CA 1
ATOM 699 C C . VAL A 1 87 ? 3.464 8.416 5.147 1.00 88.88 87 VAL A C 1
ATOM 701 O O . VAL A 1 87 ? 3.041 9.344 4.457 1.00 88.88 87 VAL A O 1
ATOM 704 N N . TYR A 1 88 ? 3.165 7.146 4.857 1.00 89.75 88 TYR A N 1
ATOM 705 C CA . TYR A 1 88 ? 2.325 6.784 3.717 1.00 89.75 88 TYR A CA 1
ATOM 706 C C . TYR A 1 88 ? 0.877 7.251 3.910 1.00 89.75 88 TYR A C 1
ATOM 708 O O . TYR A 1 88 ? 0.273 7.797 2.985 1.00 89.75 88 TYR A O 1
ATOM 716 N N . LEU A 1 89 ? 0.319 7.084 5.114 1.00 89.19 89 LEU A N 1
ATOM 717 C CA . LEU A 1 89 ? -1.042 7.529 5.422 1.00 89.19 89 LEU A CA 1
ATOM 718 C C . LEU A 1 89 ? -1.202 9.042 5.259 1.00 89.19 89 LEU A C 1
ATOM 720 O O . LEU A 1 89 ? -2.218 9.480 4.727 1.00 89.19 89 LEU A O 1
ATOM 724 N N . GLU A 1 90 ? -0.208 9.838 5.655 1.00 88.62 90 GLU A N 1
ATOM 725 C CA . GLU A 1 90 ? -0.229 11.284 5.432 1.00 88.62 90 GLU A CA 1
ATOM 726 C C . GLU A 1 90 ? -0.268 11.643 3.946 1.00 88.62 90 GLU A C 1
ATOM 728 O O . GLU A 1 90 ? -0.998 12.551 3.544 1.00 88.62 90 GLU A O 1
ATOM 733 N N . VAL A 1 91 ? 0.519 10.946 3.121 1.00 86.50 91 VAL A N 1
ATOM 734 C CA . VAL A 1 91 ? 0.527 11.148 1.666 1.00 86.50 91 VAL A CA 1
ATOM 735 C C . VAL A 1 91 ? -0.846 10.814 1.085 1.00 86.50 91 VAL A C 1
ATOM 737 O O . VAL A 1 91 ? -1.395 11.606 0.318 1.00 86.50 91 VAL A O 1
ATOM 740 N N . VAL A 1 92 ? -1.441 9.690 1.490 1.00 85.69 92 VAL A N 1
ATOM 741 C CA . VAL A 1 92 ? -2.783 9.288 1.048 1.00 85.69 92 VAL A CA 1
ATOM 742 C C . VAL A 1 92 ? -3.847 10.283 1.508 1.00 85.69 92 VAL A C 1
ATOM 744 O O . VAL A 1 92 ? -4.724 10.635 0.718 1.00 85.69 92 VAL A O 1
ATOM 747 N N . ASP A 1 93 ? -3.775 10.773 2.745 1.00 84.38 93 ASP A N 1
ATOM 748 C CA . ASP A 1 93 ? -4.723 11.749 3.286 1.00 84.38 93 ASP A CA 1
ATOM 749 C C . ASP A 1 93 ? -4.605 13.096 2.537 1.00 84.38 93 ASP A C 1
ATOM 751 O O . ASP A 1 93 ? -5.622 13.668 2.142 1.00 84.38 93 ASP A O 1
ATOM 755 N N . LYS A 1 94 ? -3.382 13.560 2.228 1.00 83.88 94 LYS A N 1
ATOM 756 C CA . LYS A 1 94 ? -3.129 14.765 1.407 1.00 83.88 94 LYS A CA 1
ATOM 757 C C . LYS A 1 94 ? -3.678 14.624 -0.016 1.00 83.88 94 LYS A C 1
ATOM 759 O O . LYS A 1 94 ? -4.319 15.545 -0.521 1.00 83.88 94 LYS A O 1
ATOM 764 N N . ILE A 1 95 ? -3.452 13.477 -0.659 1.00 81.00 95 ILE A N 1
ATOM 765 C CA . ILE A 1 95 ? -3.986 13.189 -2.001 1.00 81.00 95 ILE A CA 1
ATOM 766 C C . ILE A 1 95 ? -5.516 13.132 -1.960 1.00 81.00 95 ILE A C 1
ATOM 768 O O . ILE A 1 95 ? -6.173 13.702 -2.826 1.00 81.00 95 ILE A O 1
ATOM 772 N N . SER A 1 96 ? -6.087 12.497 -0.934 1.00 75.12 96 SER A N 1
ATOM 773 C CA . SER A 1 96 ? -7.537 12.348 -0.785 1.00 75.12 96 SER A CA 1
ATOM 774 C C . SER A 1 96 ? -8.236 13.692 -0.592 1.00 75.12 96 SER A C 1
ATOM 776 O O . SER A 1 96 ? -9.258 13.932 -1.226 1.00 75.12 96 SER A O 1
ATOM 778 N N . LEU A 1 97 ? -7.666 14.596 0.211 1.00 72.94 97 LEU A N 1
ATOM 779 C CA . LEU A 1 97 ? -8.177 15.962 0.361 1.00 72.94 97 LEU A CA 1
ATOM 780 C C . LEU A 1 97 ? -8.185 16.726 -0.968 1.00 72.94 97 LEU A C 1
ATOM 782 O O . LEU A 1 97 ? -9.135 17.448 -1.250 1.00 72.94 97 LEU A O 1
ATOM 786 N N . ARG A 1 98 ? -7.156 16.546 -1.804 1.00 69.44 98 ARG A N 1
ATOM 787 C CA . ARG A 1 98 ? -7.080 17.190 -3.122 1.00 69.44 98 ARG A CA 1
ATOM 788 C C . ARG A 1 98 ? -8.059 16.585 -4.131 1.00 69.44 98 ARG A C 1
ATOM 790 O O . ARG A 1 98 ? -8.657 17.316 -4.907 1.00 69.44 98 ARG A O 1
ATOM 797 N N . GLU A 1 99 ? -8.254 15.271 -4.111 1.00 63.97 99 GLU A N 1
ATOM 798 C CA . GLU A 1 99 ? -9.167 14.572 -5.027 1.00 63.97 99 GLU A CA 1
ATOM 799 C C . GLU A 1 99 ? -10.647 14.899 -4.761 1.00 63.97 99 GLU A C 1
ATOM 801 O O . GLU A 1 99 ? -11.445 14.910 -5.693 1.00 63.97 99 GLU A O 1
ATOM 806 N N . ILE A 1 100 ? -11.016 15.248 -3.519 1.00 58.00 100 ILE A N 1
ATOM 807 C CA . ILE A 1 100 ? -12.347 15.810 -3.211 1.00 58.00 100 ILE A CA 1
ATOM 808 C C . ILE A 1 100 ? -12.601 17.100 -4.016 1.00 58.00 100 ILE A C 1
ATOM 810 O O . ILE A 1 100 ? -13.745 17.396 -4.358 1.00 58.00 100 ILE A O 1
ATOM 814 N N . HIS A 1 101 ? -11.544 17.847 -4.350 1.00 55.00 101 HIS A N 1
ATOM 815 C CA . HIS A 1 101 ? -11.630 19.061 -5.159 1.00 55.00 101 HIS A CA 1
ATOM 816 C C . HIS A 1 101 ? -11.500 18.801 -6.672 1.00 55.00 101 HIS A C 1
ATOM 818 O O . HIS A 1 101 ? -12.141 19.505 -7.447 1.00 55.00 101 HIS A O 1
ATOM 824 N N . ASP A 1 102 ? -10.753 17.769 -7.087 1.00 50.62 102 ASP A N 1
ATOM 825 C CA . ASP A 1 102 ? -10.473 17.437 -8.491 1.00 50.62 102 ASP A CA 1
ATOM 826 C C . ASP A 1 102 ? -10.873 15.975 -8.805 1.00 50.62 102 ASP A C 1
ATOM 828 O O . ASP A 1 102 ? -10.089 15.039 -8.640 1.00 50.62 102 ASP A O 1
ATOM 832 N N . LEU A 1 103 ? -12.107 15.788 -9.283 1.00 51.22 103 LEU A N 1
ATOM 833 C CA . LEU A 1 103 ? -12.875 14.533 -9.413 1.00 51.22 103 LEU A CA 1
ATOM 834 C C . LEU A 1 103 ? -12.282 13.349 -10.228 1.00 51.22 103 LEU A C 1
ATOM 836 O O . LEU A 1 103 ? -13.049 12.457 -10.588 1.00 51.22 103 LEU A O 1
ATOM 840 N N . ASN A 1 104 ? -10.987 13.271 -10.572 1.00 49.69 104 ASN A N 1
ATOM 841 C CA . ASN A 1 104 ? -10.537 12.192 -11.477 1.00 49.69 104 ASN A CA 1
ATOM 842 C C . ASN A 1 104 ? -9.048 11.775 -11.491 1.00 49.69 104 ASN A C 1
ATOM 844 O O . ASN A 1 104 ? -8.618 11.170 -12.473 1.00 49.69 104 ASN A O 1
ATOM 848 N N . TYR A 1 105 ? -8.243 12.059 -10.458 1.00 48.62 105 TYR A N 1
ATOM 849 C CA . TYR A 1 105 ? -6.780 11.824 -10.514 1.00 48.62 105 TYR A CA 1
ATOM 850 C C . TYR A 1 105 ? -6.207 10.759 -9.555 1.00 48.62 105 TYR A C 1
ATOM 852 O O . TYR A 1 105 ? -4.985 10.631 -9.450 1.00 48.62 105 TYR A O 1
ATOM 860 N N . GLY A 1 106 ? -7.027 9.966 -8.862 1.00 59.25 106 GLY A N 1
ATOM 861 C CA . GLY A 1 106 ? -6.532 8.874 -8.018 1.00 59.25 106 GLY A CA 1
ATOM 862 C C . GLY A 1 106 ? -6.070 7.639 -8.807 1.00 59.25 106 GLY A C 1
ATOM 863 O O . GLY A 1 106 ? -6.750 7.188 -9.729 1.00 59.25 106 GLY A O 1
ATOM 864 N N . SER A 1 107 ? -4.937 7.036 -8.410 1.00 71.44 107 SER A N 1
ATOM 865 C CA . SER A 1 107 ? -4.548 5.684 -8.861 1.00 71.44 107 SER A CA 1
ATOM 866 C C . SER A 1 107 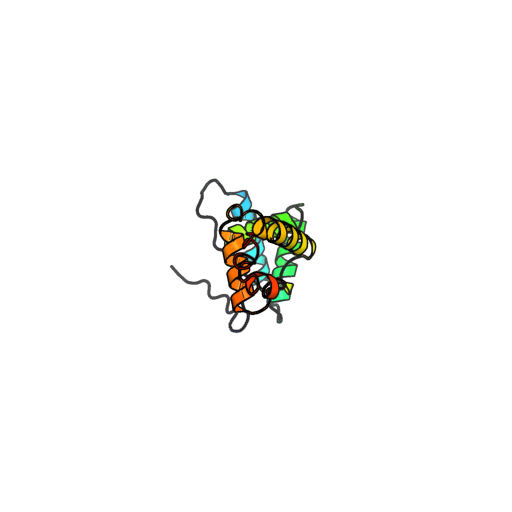? -5.684 4.697 -8.564 1.00 71.44 107 SER A C 1
ATOM 868 O O . SER A 1 107 ? -6.255 4.721 -7.469 1.00 71.44 107 SER A O 1
ATOM 870 N N . PHE A 1 108 ? -5.998 3.806 -9.512 1.00 81.31 108 PHE A N 1
ATOM 871 C CA . PHE A 1 108 ? -7.047 2.789 -9.355 1.00 81.31 108 PHE A CA 1
ATOM 872 C C . PHE A 1 108 ? -6.881 1.995 -8.049 1.00 81.31 108 PHE A C 1
ATOM 874 O O . PHE A 1 108 ? -7.855 1.780 -7.325 1.00 81.31 108 PHE A O 1
ATOM 881 N N . ALA A 1 109 ? -5.638 1.658 -7.696 1.00 84.69 109 ALA A N 1
ATOM 882 C CA . ALA A 1 109 ? -5.312 0.932 -6.476 1.00 84.69 109 ALA A CA 1
ATOM 883 C C . ALA A 1 109 ? -5.637 1.718 -5.194 1.00 84.69 109 ALA A C 1
ATOM 885 O O . ALA A 1 109 ? -6.122 1.147 -4.217 1.00 84.69 109 ALA A O 1
ATOM 886 N N . LEU A 1 110 ? -5.432 3.038 -5.200 1.00 83.44 110 LEU A N 1
ATOM 887 C CA . LEU A 1 110 ? -5.739 3.905 -4.061 1.00 83.44 110 LEU A CA 1
ATOM 888 C C . LEU A 1 110 ? -7.253 4.063 -3.868 1.00 83.44 110 LEU A C 1
ATOM 890 O O . LEU A 1 110 ? -7.736 4.076 -2.735 1.00 83.44 110 LEU A O 1
ATOM 894 N N . ARG A 1 111 ? -8.019 4.109 -4.964 1.00 83.44 111 ARG A N 1
ATOM 895 C CA . ARG A 1 111 ? -9.487 4.107 -4.913 1.00 83.44 111 ARG A CA 1
ATOM 896 C C . ARG A 1 111 ? -10.027 2.808 -4.316 1.00 83.44 111 ARG A C 1
ATOM 898 O O . ARG A 1 111 ? -10.920 2.851 -3.473 1.00 83.44 111 ARG A O 1
ATOM 905 N N . GLU A 1 112 ? -9.476 1.664 -4.713 1.00 84.75 112 GLU A N 1
ATOM 906 C CA . GLU A 1 112 ? -9.838 0.374 -4.119 1.00 84.75 112 GLU A CA 1
ATOM 907 C C . GLU A 1 112 ? -9.446 0.278 -2.642 1.00 84.75 112 GLU A C 1
ATOM 909 O O . GLU A 1 112 ? -10.221 -0.238 -1.838 1.00 84.75 112 GLU A O 1
ATOM 914 N N . LEU A 1 113 ? -8.279 0.810 -2.262 1.00 85.88 113 LEU A N 1
ATOM 915 C CA . LEU A 1 113 ? -7.861 0.892 -0.863 1.00 85.88 113 LEU A CA 1
ATOM 916 C C . LEU A 1 113 ? -8.827 1.747 -0.032 1.00 85.88 113 LEU A C 1
ATOM 918 O O . LEU A 1 113 ? -9.225 1.342 1.059 1.00 85.88 113 LEU A O 1
ATOM 922 N N . ARG A 1 114 ? -9.288 2.881 -0.570 1.00 82.12 114 ARG A N 1
ATOM 923 C CA . ARG A 1 114 ? -10.300 3.719 0.086 1.00 82.12 114 ARG A CA 1
ATOM 924 C C . ARG A 1 114 ? -11.638 2.995 0.221 1.00 82.12 114 ARG A C 1
ATOM 926 O O . ARG A 1 114 ? -12.242 3.036 1.289 1.00 82.12 114 ARG A O 1
ATOM 933 N N . HIS A 1 115 ? -12.087 2.305 -0.827 1.00 82.62 115 HIS A N 1
ATOM 934 C CA . HIS A 1 115 ? -13.310 1.502 -0.775 1.00 82.62 115 HIS A CA 1
ATOM 935 C C . HIS A 1 115 ? -13.210 0.390 0.284 1.00 82.62 115 HIS A C 1
ATOM 937 O O . HIS A 1 115 ? -14.158 0.155 1.032 1.00 82.62 115 HIS A O 1
ATOM 943 N N . HIS A 1 116 ? -12.040 -0.246 0.407 1.00 84.62 116 HIS A N 1
ATOM 944 C CA . HIS A 1 116 ? -11.757 -1.210 1.471 1.00 84.62 116 HIS A CA 1
ATOM 945 C C . HIS A 1 116 ? -11.878 -0.572 2.861 1.00 84.62 116 HIS A C 1
ATOM 947 O O . HIS A 1 116 ? -12.599 -1.098 3.706 1.00 84.62 116 HIS A O 1
ATOM 953 N N . TRP A 1 117 ? -11.271 0.599 3.082 1.00 87.19 117 TRP A N 1
ATOM 954 C CA . TRP A 1 117 ? -11.390 1.341 4.346 1.00 87.19 117 TRP A CA 1
ATOM 955 C C . TRP A 1 117 ? -12.824 1.769 4.671 1.00 87.19 117 TRP A C 1
ATOM 957 O O . TRP A 1 117 ? -13.239 1.716 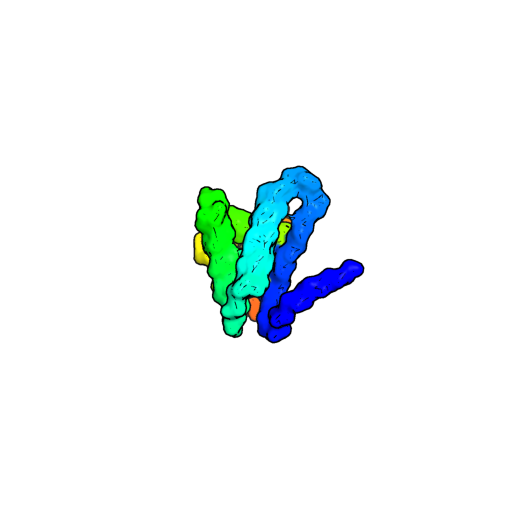5.830 1.00 87.19 117 TRP A O 1
ATOM 967 N N . GLN A 1 118 ? -13.613 2.138 3.663 1.00 81.94 118 GLN A N 1
ATOM 968 C CA . GLN A 1 118 ? -15.035 2.443 3.831 1.00 81.94 118 GLN A CA 1
ATOM 969 C C . GLN A 1 118 ? -15.840 1.213 4.254 1.00 81.94 118 GLN A C 1
ATOM 971 O O . GLN A 1 118 ? -16.677 1.314 5.153 1.00 81.94 118 GLN A O 1
ATOM 976 N N . ALA A 1 119 ? -15.562 0.052 3.657 1.00 80.69 119 ALA A N 1
ATOM 977 C CA . ALA A 1 119 ? -16.231 -1.200 3.995 1.00 80.69 119 ALA A CA 1
ATOM 978 C C . ALA A 1 119 ? -15.978 -1.617 5.455 1.00 80.69 119 ALA A C 1
ATOM 980 O O . ALA A 1 119 ? -16.897 -2.088 6.126 1.00 80.69 119 ALA A O 1
ATOM 981 N N . ILE A 1 120 ? -14.767 -1.376 5.968 1.00 80.56 120 ILE A N 1
ATOM 982 C CA . ILE A 1 120 ? -14.386 -1.678 7.361 1.00 80.56 120 ILE A CA 1
ATOM 983 C C . ILE A 1 120 ? -14.667 -0.529 8.345 1.00 80.56 120 ILE A C 1
ATOM 985 O O . ILE A 1 120 ? -14.399 -0.666 9.534 1.00 80.56 120 ILE A O 1
ATOM 989 N N . ARG A 1 121 ? -15.250 0.587 7.874 1.00 71.19 121 ARG A N 1
ATOM 990 C CA . ARG A 1 121 ? -15.559 1.808 8.650 1.00 71.19 121 ARG A CA 1
ATOM 991 C C . ARG A 1 121 ? -14.341 2.521 9.261 1.00 71.19 121 ARG A C 1
ATOM 993 O O . ARG A 1 121 ? -14.487 3.233 10.250 1.00 71.19 121 ARG A O 1
ATOM 1000 N N . GLU A 1 122 ? -13.170 2.399 8.644 1.00 70.50 122 GLU A N 1
ATOM 1001 C CA . GLU A 1 122 ? -11.944 3.118 9.035 1.00 70.50 122 GLU A CA 1
ATOM 1002 C C . GLU A 1 122 ? -11.692 4.392 8.202 1.00 70.50 122 GLU A C 1
ATOM 1004 O O . GLU A 1 122 ? -10.612 4.986 8.249 1.00 70.50 122 GLU A O 1
ATOM 1009 N N . ASP A 1 123 ? -12.679 4.838 7.421 1.00 63.03 123 ASP A N 1
ATOM 1010 C CA . ASP A 1 123 ? -12.563 6.052 6.613 1.00 63.03 123 ASP A CA 1
ATOM 1011 C C . ASP A 1 123 ? -12.701 7.319 7.482 1.00 63.03 123 ASP A C 1
ATOM 1013 O O . ASP A 1 123 ? -13.801 7.701 7.892 1.00 63.03 123 ASP A O 1
ATOM 1017 N N . LYS A 1 124 ? -11.569 8.001 7.723 1.00 63.06 124 LYS A N 1
ATOM 1018 C CA . LYS A 1 124 ? -11.506 9.300 8.421 1.00 63.06 124 LYS A CA 1
ATOM 1019 C C . LYS A 1 124 ? -12.367 10.379 7.748 1.00 63.06 124 LYS A C 1
ATOM 1021 O O . LYS A 1 124 ? -12.823 11.295 8.428 1.00 63.06 124 LYS A O 1
ATOM 1026 N N . PHE A 1 125 ? -12.604 10.277 6.437 1.00 57.75 125 PHE A N 1
ATOM 1027 C CA . PHE A 1 125 ? -13.329 11.272 5.643 1.00 57.75 125 PHE A CA 1
ATOM 1028 C C . PHE A 1 125 ? -14.760 10.849 5.292 1.00 57.75 125 PHE A C 1
ATOM 1030 O O . PHE A 1 125 ? -15.431 11.536 4.519 1.00 57.75 125 PHE A O 1
ATOM 1037 N N . ALA A 1 126 ? -15.285 9.772 5.888 1.00 55.72 126 ALA A N 1
ATOM 1038 C CA . ALA A 1 126 ? -16.648 9.304 5.620 1.00 55.72 126 ALA A CA 1
ATOM 1039 C C . ALA A 1 126 ? -17.718 10.387 5.872 1.00 55.72 126 ALA A C 1
ATOM 1041 O O . ALA A 1 126 ? -18.760 10.399 5.216 1.00 55.72 126 ALA A O 1
ATOM 1042 N N . ALA A 1 127 ? -17.449 11.311 6.802 1.00 51.59 127 ALA A N 1
ATOM 1043 C CA . ALA A 1 127 ? -18.298 12.468 7.078 1.00 51.59 127 ALA A CA 1
ATOM 1044 C C . ALA A 1 127 ? -18.301 13.500 5.931 1.00 51.59 127 ALA A C 1
ATOM 1046 O O . ALA A 1 127 ? -19.352 14.056 5.628 1.00 51.59 127 ALA A O 1
ATOM 1047 N N . PHE A 1 128 ? -17.166 13.706 5.253 1.00 52.00 128 PHE A N 1
ATOM 1048 C CA . PHE A 1 128 ? -17.041 14.649 4.134 1.00 52.00 128 PHE A CA 1
ATOM 1049 C C . PHE A 1 128 ? -17.706 14.124 2.852 1.00 52.00 128 PHE A C 1
ATOM 1051 O O . PHE A 1 128 ? -18.315 14.894 2.119 1.00 52.00 128 PHE A O 1
ATOM 1058 N N . ASN A 1 129 ? -17.681 12.806 2.616 1.00 51.50 129 ASN A N 1
ATOM 1059 C CA . ASN A 1 129 ? -18.353 12.182 1.466 1.00 51.50 129 ASN A CA 1
ATOM 1060 C C . ASN A 1 129 ? -19.890 12.123 1.583 1.00 51.50 129 ASN A C 1
ATOM 1062 O O . ASN A 1 129 ? -20.571 11.930 0.580 1.00 51.50 129 ASN A O 1
ATOM 1066 N N . ARG A 1 130 ? -20.459 12.250 2.791 1.00 51.34 130 ARG A N 1
ATOM 1067 C CA . ARG A 1 130 ? -21.913 12.126 3.029 1.00 51.34 130 ARG A CA 1
ATOM 1068 C C . ARG A 1 130 ? -22.667 13.455 3.079 1.00 51.34 130 ARG A C 1
ATOM 1070 O O . ARG A 1 130 ? -23.884 13.435 3.236 1.00 51.34 130 ARG A O 1
ATOM 1077 N N . GLY A 1 131 ? -21.989 14.594 2.958 1.00 46.84 131 GLY A N 1
ATOM 1078 C CA . GLY A 1 131 ? -22.602 15.885 3.258 1.00 46.84 131 GLY A CA 1
ATOM 1079 C C . GLY A 1 131 ? -22.112 17.033 2.394 1.00 46.84 131 GLY A C 1
ATOM 1080 O O . GLY A 1 131 ? -21.429 17.908 2.900 1.00 46.84 131 GLY A O 1
ATOM 1081 N N . TYR A 1 132 ? -22.562 17.073 1.142 1.00 42.28 132 TYR A N 1
ATOM 1082 C CA . TYR A 1 132 ? -22.975 18.325 0.506 1.00 42.28 132 TYR A CA 1
ATOM 1083 C C . TYR A 1 132 ? -24.242 18.045 -0.316 1.00 42.28 132 TYR A C 1
ATOM 1085 O O . TYR A 1 132 ? -24.138 17.736 -1.503 1.00 42.28 132 TYR A O 1
ATOM 1093 N N . PRO A 1 133 ? -25.459 18.134 0.263 1.00 47.00 133 PRO A N 1
ATOM 1094 C CA . PRO A 1 133 ? -26.572 18.601 -0.549 1.00 47.00 133 PRO A CA 1
ATOM 1095 C C . PRO A 1 133 ? -26.115 19.945 -1.115 1.00 47.00 133 PRO A C 1
ATOM 1097 O O . PRO A 1 133 ? -25.731 20.848 -0.369 1.00 47.00 133 PRO A O 1
ATOM 1100 N N . SER A 1 134 ? -26.019 20.011 -2.436 1.00 50.28 134 SER A N 1
ATOM 1101 C CA . SER A 1 134 ? -25.661 21.209 -3.174 1.00 50.28 134 SER A CA 1
ATOM 1102 C C . SER A 1 134 ? -26.332 22.430 -2.545 1.00 50.28 134 SER A C 1
ATOM 1104 O O . SER A 1 134 ? -27.558 22.477 -2.460 1.00 50.28 134 SER A O 1
ATOM 1106 N N . LEU A 1 135 ? -25.552 23.441 -2.157 1.00 52.81 135 LEU A N 1
ATOM 1107 C CA . LEU A 1 135 ? -26.052 24.805 -1.943 1.00 52.81 135 LEU A CA 1
ATOM 1108 C C . LEU A 1 135 ? -26.437 25.428 -3.301 1.00 52.81 135 LEU A C 1
ATOM 1110 O O . LEU A 1 135 ? -25.982 26.504 -3.670 1.00 52.81 135 LEU A O 1
ATOM 1114 N N . VAL A 1 136 ? -27.236 24.703 -4.080 1.00 51.69 136 VAL A N 1
ATOM 1115 C CA . VAL A 1 136 ? -27.784 25.093 -5.376 1.00 51.69 136 VAL A CA 1
ATOM 1116 C C . VAL A 1 136 ? -29.287 24.900 -5.273 1.00 51.69 136 VAL A C 1
ATOM 1118 O O . VAL A 1 136 ? -29.841 23.991 -5.865 1.00 51.69 136 VAL A O 1
ATOM 1121 N N . GLU A 1 137 ? -29.928 25.707 -4.434 1.00 50.59 137 GLU A N 1
ATOM 1122 C CA . GLU A 1 137 ? -31.345 26.066 -4.549 1.00 50.59 137 GLU A CA 1
ATOM 1123 C C . GLU A 1 137 ? -31.647 27.106 -3.467 1.00 50.59 137 GLU A C 1
ATOM 1125 O O . GLU A 1 137 ? -31.769 26.777 -2.291 1.00 50.59 137 GLU A O 1
ATOM 1130 N N . GLY A 1 138 ? -31.717 28.387 -3.847 1.00 53.69 138 GLY A N 1
ATOM 1131 C CA . GLY A 1 138 ? -32.311 29.397 -2.963 1.00 53.69 138 GLY A CA 1
ATOM 1132 C C . GLY A 1 138 ? -31.723 30.804 -2.951 1.00 53.69 138 GLY A C 1
ATOM 1133 O O . GLY A 1 138 ? -32.117 31.579 -2.088 1.00 53.69 138 GLY A O 1
ATOM 1134 N N . ILE A 1 139 ? -30.819 31.190 -3.857 1.00 51.38 139 ILE A N 1
ATOM 1135 C CA . ILE A 1 139 ? -30.378 32.594 -3.933 1.00 51.38 139 ILE A CA 1
ATOM 1136 C C . ILE A 1 139 ? -30.318 33.022 -5.393 1.00 51.38 139 ILE A C 1
ATOM 1138 O O . ILE A 1 139 ? -29.264 32.921 -5.988 1.00 51.38 139 ILE A O 1
ATOM 1142 N N . PHE A 1 140 ? -31.460 33.403 -5.972 1.00 53.06 140 PHE A N 1
ATOM 1143 C CA . PHE A 1 140 ? -31.637 34.481 -6.963 1.00 53.06 140 PHE A CA 1
ATOM 1144 C C . PHE A 1 140 ? -33.128 34.548 -7.337 1.00 53.06 140 PHE A C 1
ATOM 1146 O O . PHE A 1 140 ? -33.545 34.133 -8.413 1.00 53.06 140 PHE A O 1
ATOM 1153 N N . THR A 1 141 ? -33.949 35.087 -6.439 1.00 50.03 141 THR A N 1
ATOM 1154 C CA . THR A 1 141 ? -35.192 35.760 -6.837 1.00 50.03 141 THR A CA 1
ATOM 1155 C C . THR A 1 141 ? -35.026 37.232 -6.493 1.00 50.03 141 THR A C 1
ATOM 1157 O O . THR A 1 141 ? -35.221 37.628 -5.345 1.00 50.03 141 THR A O 1
ATOM 1160 N N . TYR A 1 142 ? -34.610 38.026 -7.477 1.00 51.16 142 TYR A N 1
ATOM 1161 C CA . TYR A 1 142 ? -34.750 39.478 -7.448 1.00 51.16 142 TYR A CA 1
ATOM 1162 C C . TYR A 1 142 ? -35.811 39.872 -8.473 1.00 51.16 142 TYR A C 1
ATOM 1164 O O . TYR A 1 142 ? -35.663 39.512 -9.637 1.00 51.16 142 TYR A O 1
ATOM 1172 N N . GLY A 1 143 ? -36.801 40.636 -7.999 1.00 43.53 143 GLY A N 1
ATOM 1173 C CA . GLY A 1 143 ? -37.501 41.693 -8.743 1.00 43.53 143 GLY A CA 1
ATOM 1174 C C . GLY A 1 143 ? -38.473 41.260 -9.818 1.00 43.53 143 GLY A C 1
ATOM 1175 O O . GLY A 1 143 ? -38.027 41.174 -10.978 1.00 43.53 143 GLY A O 1
#

Sequence (143 aa):
MKKVDCNFEGSHILLPLPPMDVKAEFEMDVYVRFMRYLRQVPVSRHDIGVLTAIQYVADMMDMPDEHITKILVDLGLRAPRMAFPEVYLEVVDKISLREIHDLNYGSFALRELRHHWQAIREDKFAAFNRGYPSLVEGIFTYG

Secondary structure (DSSP, 8-state):
--------TTS--BPPPPP--TT-HHHHHHHHHHHHHHHHS--SSHHHHHHHHHHHHHHHHT--HHHHHHHHHHTT-B--GGGS-HHHHHHHHHHHHHHTTSTT---HHHHHHHHHHHHTT--TTHHHHT----S-SSS----